Protein AF-A0A947FRT2-F1 (afdb_monomer_lite)

Secondary structure (DSSP, 8-state):
-HHHHHHHHTT---EEEEEPP---PPP--PPEEEEEEE---HHHHT-EEEEE-TTS-EEEEE-HHHHHHHHHHHHHHHEEEEEE-SSSS-TTSGGGT-SEEE---EEEEEEE-HHHHTSSS-EEEEEE-

Sequence (129 aa):
MTALLAAMAALAGCSKEVVVQTTFPDPLVEKIELDAGVYYSEELKNYDYTENLPGDVSWSFTLGEANVKMFNRALGALFQELVPVDQPGGTGSPFDRVDLVVAPKVEAFEFSLPRQSRSDQYAVWIKYT

Radius of gyration: 20.42 Å; chains: 1; bounding box: 39×45×61 Å

pLDDT: mean 85.05, std 13.63, range [44.62, 97.25]

Structure (mmCIF, N/CA/C/O backbone):
data_AF-A0A947FRT2-F1
#
_entry.id   AF-A0A947FRT2-F1
#
loop_
_atom_site.group_PDB
_atom_site.id
_atom_site.type_symbol
_atom_site.label_atom_id
_atom_site.label_alt_id
_atom_site.label_comp_id
_atom_site.label_asym_id
_atom_site.label_entity_id
_atom_site.label_seq_id
_atom_site.pdbx_PDB_ins_code
_atom_site.Cartn_x
_atom_site.Cartn_y
_atom_site.Cartn_z
_atom_site.occupancy
_atom_site.B_iso_or_equiv
_atom_site.auth_seq_id
_atom_site.auth_comp_id
_atom_site.auth_asym_id
_atom_site.auth_atom_id
_atom_site.pdbx_PDB_model_num
ATOM 1 N N . MET A 1 1 ? 9.521 25.506 -42.030 1.00 50.34 1 MET A N 1
ATOM 2 C CA . MET A 1 1 ? 8.558 24.866 -41.101 1.00 50.34 1 MET A CA 1
ATOM 3 C C . MET A 1 1 ? 8.749 23.349 -40.989 1.00 50.34 1 MET A C 1
ATOM 5 O O . MET A 1 1 ? 8.550 22.812 -39.914 1.00 50.34 1 MET A O 1
ATOM 9 N N . THR A 1 2 ? 9.203 22.659 -42.042 1.00 55.09 2 THR A N 1
ATOM 10 C CA . THR A 1 2 ? 9.467 21.203 -42.060 1.00 55.09 2 THR A CA 1
ATOM 11 C C . THR A 1 2 ? 10.694 20.754 -41.253 1.00 55.09 2 THR A C 1
ATOM 13 O O . THR A 1 2 ? 10.648 19.703 -40.626 1.00 55.09 2 THR A O 1
ATOM 16 N N . ALA A 1 3 ? 11.763 21.557 -41.189 1.00 55.53 3 ALA A N 1
ATOM 17 C CA . ALA A 1 3 ? 12.958 21.225 -40.398 1.00 55.53 3 ALA A CA 1
ATOM 18 C C . ALA A 1 3 ? 12.713 21.242 -38.873 1.00 55.53 3 ALA A C 1
ATOM 20 O O . ALA A 1 3 ? 13.359 20.508 -38.134 1.00 55.53 3 ALA A O 1
ATOM 21 N N . LEU A 1 4 ? 11.748 22.045 -38.408 1.00 55.50 4 LEU A N 1
ATOM 22 C CA . LEU A 1 4 ? 11.411 22.157 -36.986 1.00 55.50 4 LEU A CA 1
ATOM 23 C C . LEU A 1 4 ? 10.616 20.934 -36.491 1.00 55.50 4 LEU A C 1
ATOM 25 O O . LEU A 1 4 ? 10.834 20.477 -35.374 1.00 55.50 4 LEU A O 1
ATOM 29 N N . LEU A 1 5 ? 9.764 20.350 -37.347 1.00 58.06 5 LEU A N 1
ATOM 30 C CA . LEU A 1 5 ? 9.049 19.104 -37.037 1.00 58.06 5 LEU A CA 1
ATOM 31 C C . LEU A 1 5 ? 9.989 17.891 -36.961 1.00 58.06 5 LEU A C 1
ATOM 33 O O . LEU A 1 5 ? 9.806 17.035 -36.101 1.00 58.06 5 LEU A O 1
ATOM 37 N N . ALA A 1 6 ? 11.006 17.824 -37.827 1.00 57.72 6 ALA A N 1
ATOM 38 C CA . ALA A 1 6 ? 11.969 16.720 -37.825 1.00 57.72 6 ALA A CA 1
ATOM 39 C C . ALA A 1 6 ? 12.863 16.722 -36.570 1.00 57.72 6 ALA A C 1
ATOM 41 O O . ALA A 1 6 ? 13.203 15.659 -36.057 1.00 57.72 6 ALA A O 1
ATOM 42 N N . ALA A 1 7 ? 13.194 17.905 -36.037 1.00 58.72 7 ALA A N 1
ATOM 43 C CA . ALA A 1 7 ? 13.950 18.035 -34.793 1.00 58.72 7 ALA A CA 1
ATOM 44 C C . ALA A 1 7 ? 13.123 17.648 -33.550 1.00 58.72 7 ALA A C 1
ATOM 46 O O . ALA A 1 7 ? 13.667 17.048 -32.630 1.00 58.72 7 ALA A O 1
ATOM 47 N N . MET A 1 8 ? 11.810 17.920 -33.533 1.00 60.00 8 MET A N 1
ATOM 48 C CA . MET A 1 8 ? 10.920 17.529 -32.424 1.00 60.00 8 MET A CA 1
ATOM 49 C C . MET A 1 8 ? 10.698 16.014 -32.324 1.00 60.00 8 MET A C 1
ATOM 51 O O . MET A 1 8 ? 10.525 15.502 -31.222 1.00 60.00 8 MET A O 1
ATOM 55 N N . ALA A 1 9 ? 10.757 15.282 -33.440 1.00 61.03 9 ALA A N 1
ATOM 56 C CA . ALA A 1 9 ? 10.630 13.823 -33.428 1.00 61.03 9 ALA A CA 1
ATOM 57 C C . ALA A 1 9 ? 11.849 13.111 -32.801 1.00 61.03 9 ALA A C 1
ATOM 59 O O . ALA A 1 9 ? 11.720 11.992 -32.314 1.00 61.03 9 ALA A O 1
ATOM 60 N N . ALA A 1 10 ? 13.021 13.759 -32.771 1.00 59.78 10 ALA A N 1
ATOM 61 C CA . ALA A 1 10 ? 14.256 13.178 -32.240 1.00 59.78 10 ALA A CA 1
ATOM 62 C C . ALA A 1 10 ? 14.355 13.202 -30.699 1.00 59.78 10 ALA A C 1
ATOM 64 O O . ALA A 1 10 ? 15.277 12.608 -30.145 1.00 59.78 10 ALA A O 1
ATOM 65 N N . LEU A 1 11 ? 13.421 13.865 -30.005 1.00 61.31 11 LEU A N 1
ATOM 66 C CA . LEU A 1 11 ? 13.362 13.922 -28.535 1.00 61.31 11 LEU A CA 1
ATOM 67 C C . LEU A 1 11 ? 12.355 12.936 -27.919 1.00 61.31 11 LEU A C 1
ATOM 69 O O . LEU A 1 11 ? 12.134 12.969 -26.710 1.00 61.31 11 LEU A O 1
ATOM 73 N N . ALA A 1 12 ? 11.744 12.055 -28.715 1.00 63.41 12 ALA A N 1
ATOM 74 C CA . ALA A 1 12 ? 10.896 10.992 -28.187 1.00 63.41 12 ALA A CA 1
ATOM 75 C C . ALA A 1 12 ? 11.769 9.917 -27.510 1.00 63.41 12 ALA A C 1
ATOM 77 O O . ALA A 1 12 ? 12.246 8.984 -28.154 1.00 63.41 12 ALA A O 1
ATOM 78 N N . GLY A 1 13 ? 12.022 10.070 -26.208 1.00 64.75 13 GLY A N 1
ATOM 79 C CA . GLY A 1 13 ? 12.632 9.021 -25.393 1.00 64.75 13 GLY A CA 1
ATOM 80 C C . GLY A 1 13 ? 11.686 7.825 -25.272 1.00 64.75 13 GLY A C 1
ATOM 81 O O . GLY A 1 13 ? 10.509 7.998 -24.965 1.00 64.75 13 GLY A O 1
ATOM 82 N N . CYS A 1 14 ? 12.182 6.613 -25.520 1.00 76.81 14 CYS A N 1
ATOM 83 C CA . CYS A 1 14 ? 11.410 5.393 -25.283 1.00 76.81 14 CYS A CA 1
ATOM 84 C C . CYS A 1 14 ? 11.291 5.122 -23.777 1.00 76.81 14 CYS A C 1
ATOM 86 O O . CYS A 1 14 ? 12.307 4.962 -23.095 1.00 76.81 14 CYS A O 1
ATOM 88 N N . SER A 1 15 ? 10.059 4.998 -23.283 1.00 79.62 15 SER A N 1
ATOM 89 C CA . SER A 1 15 ? 9.746 4.446 -21.964 1.00 79.62 15 SER A CA 1
ATOM 90 C C . SER A 1 15 ? 9.034 3.098 -22.097 1.00 79.62 15 SER A C 1
ATOM 92 O O . SER A 1 15 ? 8.431 2.788 -23.130 1.00 79.62 15 SER A O 1
ATOM 94 N N . LYS A 1 16 ? 9.127 2.277 -21.052 1.00 81.75 16 LYS A N 1
ATOM 95 C CA . LYS A 1 16 ? 8.323 1.068 -20.872 1.00 81.75 16 LYS A CA 1
ATOM 96 C C . LYS A 1 16 ? 7.452 1.228 -19.642 1.00 81.75 16 LYS A C 1
ATOM 98 O O . LYS A 1 16 ? 7.936 1.599 -18.577 1.00 81.75 16 LYS A O 1
ATOM 103 N N . GLU A 1 17 ? 6.182 0.902 -19.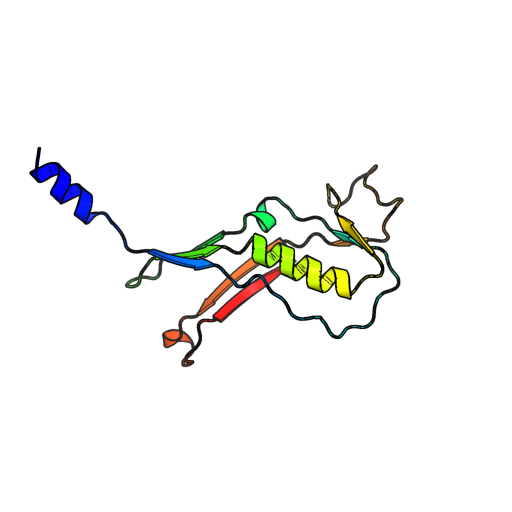806 1.00 84.19 17 GLU A N 1
ATOM 104 C CA . GLU A 1 17 ? 5.187 0.933 -18.746 1.00 84.19 17 GLU A CA 1
ATOM 105 C C . GLU A 1 17 ? 4.794 -0.494 -18.367 1.00 84.19 17 GLU A C 1
ATOM 107 O O . GLU A 1 17 ? 4.573 -1.345 -19.235 1.00 84.19 17 GLU A O 1
ATOM 112 N N . VAL A 1 18 ? 4.731 -0.754 -17.065 1.00 81.56 18 VAL A N 1
ATOM 113 C CA . VAL A 1 18 ? 4.314 -2.030 -16.494 1.00 81.56 18 VAL A CA 1
ATOM 114 C C . VAL A 1 18 ? 3.139 -1.778 -15.560 1.00 81.56 18 VAL A C 1
ATOM 116 O O . VAL A 1 18 ? 3.287 -1.200 -14.484 1.00 8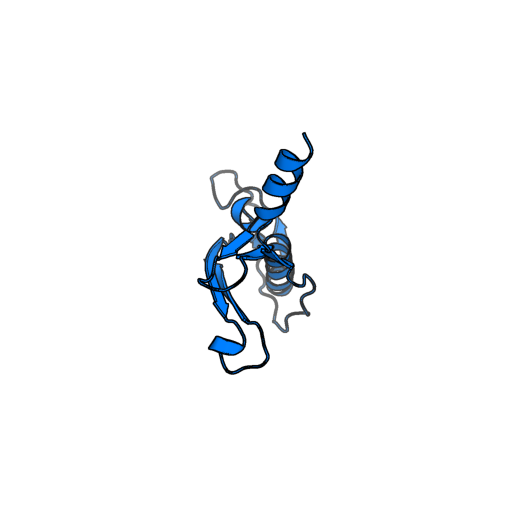1.56 18 VAL A O 1
ATOM 119 N N . VAL A 1 19 ? 1.968 -2.265 -15.962 1.00 81.31 19 VAL A N 1
ATOM 120 C CA . VAL A 1 19 ? 0.780 -2.310 -15.107 1.00 81.31 19 VAL A CA 1
ATOM 121 C C . VAL A 1 19 ? 0.724 -3.685 -14.450 1.00 81.31 19 VAL A C 1
ATOM 123 O O . VAL A 1 19 ? 0.721 -4.712 -15.135 1.00 81.31 19 VAL A O 1
ATOM 126 N N . VAL A 1 20 ? 0.721 -3.720 -13.118 1.00 80.81 20 VAL A N 1
ATOM 127 C CA . VAL A 1 20 ? 0.754 -4.978 -12.359 1.00 80.81 20 VAL A CA 1
ATOM 128 C C . VAL A 1 20 ? -0.629 -5.625 -12.306 1.00 80.81 20 VAL A C 1
ATOM 130 O O . VAL A 1 20 ? -1.658 -4.953 -12.274 1.00 80.81 20 VAL A O 1
ATOM 133 N N . GLN A 1 21 ? -0.655 -6.962 -12.307 1.00 76.94 21 GLN A N 1
ATOM 134 C CA . GLN A 1 21 ? -1.891 -7.730 -12.193 1.00 76.94 21 GLN A CA 1
ATOM 135 C C . GLN A 1 21 ? -2.638 -7.384 -10.905 1.00 76.94 21 GLN A C 1
ATOM 137 O O . GLN A 1 21 ? -2.058 -7.267 -9.830 1.00 76.94 21 GLN A O 1
ATOM 142 N N . THR A 1 22 ? -3.955 -7.279 -11.023 1.00 81.31 22 THR A N 1
ATOM 143 C CA . THR A 1 22 ? -4.835 -6.859 -9.931 1.00 81.31 22 THR A CA 1
ATOM 144 C C . THR A 1 22 ? -5.718 -7.988 -9.399 1.00 81.31 22 THR A C 1
ATOM 146 O O . THR A 1 22 ? -6.624 -7.747 -8.603 1.00 81.31 22 THR A O 1
ATOM 149 N N . THR A 1 23 ? -5.478 -9.226 -9.840 1.00 86.88 23 THR A N 1
ATOM 150 C CA . THR A 1 23 ? -6.190 -10.415 -9.355 1.00 86.88 23 THR A CA 1
ATOM 151 C C . THR A 1 23 ? -5.295 -11.169 -8.385 1.00 86.88 23 THR A C 1
ATOM 153 O O . THR A 1 23 ? -4.231 -11.648 -8.768 1.00 86.88 23 THR A O 1
ATOM 156 N N . PHE A 1 24 ? -5.740 -11.280 -7.136 1.00 88.31 24 PHE A N 1
ATOM 157 C CA . PHE A 1 24 ? -5.030 -11.989 -6.077 1.00 88.31 24 PHE A CA 1
ATOM 158 C C . PHE A 1 24 ? -5.814 -13.243 -5.683 1.00 88.31 24 PHE A C 1
ATOM 160 O O . PHE A 1 24 ? -7.041 -13.166 -5.572 1.00 88.31 24 PHE A O 1
ATOM 167 N N . PRO A 1 25 ? -5.135 -14.387 -5.489 1.00 90.12 25 PRO A N 1
ATOM 168 C CA . PRO A 1 25 ? -5.794 -15.614 -5.074 1.00 90.12 25 PRO A CA 1
ATOM 169 C C . PRO A 1 25 ? -6.328 -15.490 -3.649 1.00 90.12 25 PRO A C 1
ATOM 171 O O . PRO A 1 25 ? -5.957 -14.595 -2.886 1.00 90.12 25 PRO A O 1
ATOM 174 N N . ASP A 1 26 ? -7.180 -16.438 -3.287 1.00 87.94 26 ASP A N 1
ATOM 175 C CA . ASP A 1 26 ? -7.739 -16.512 -1.951 1.00 87.94 26 ASP A CA 1
ATOM 176 C C . ASP A 1 26 ? -6.659 -16.912 -0.933 1.00 87.94 26 ASP A C 1
ATOM 178 O O . ASP A 1 26 ? -6.049 -17.974 -1.085 1.00 87.94 26 ASP A O 1
ATOM 182 N N . PRO A 1 27 ? -6.390 -16.087 0.099 1.00 90.00 27 PRO A N 1
ATOM 183 C CA . PRO A 1 27 ? -5.435 -16.443 1.136 1.00 90.00 27 PRO A CA 1
ATOM 184 C C . PRO A 1 27 ? -5.943 -17.635 1.945 1.00 90.00 27 PRO A C 1
ATOM 186 O O . PRO A 1 27 ? -7.098 -17.660 2.370 1.00 90.00 27 PRO A O 1
ATOM 189 N N . LEU A 1 28 ? -5.063 -18.601 2.202 1.00 93.00 28 LEU A N 1
ATOM 190 C CA . LEU A 1 28 ? -5.337 -19.707 3.113 1.00 93.00 28 LEU A CA 1
ATOM 191 C C . LEU A 1 28 ? -4.966 -19.283 4.539 1.00 93.00 28 LEU A C 1
ATOM 193 O O . LEU A 1 28 ? -3.830 -19.477 4.970 1.00 93.00 28 LEU A O 1
ATOM 197 N N . VAL A 1 29 ? -5.910 -18.656 5.238 1.00 92.69 29 VAL A N 1
ATOM 198 C CA . VAL A 1 29 ? -5.735 -18.148 6.607 1.00 92.69 29 VAL A CA 1
ATOM 199 C C . VAL A 1 29 ? -6.973 -18.437 7.451 1.00 92.69 29 VAL A C 1
ATOM 201 O O . VAL A 1 29 ? -8.088 -18.484 6.933 1.00 92.69 29 VAL A O 1
ATOM 204 N N . GLU A 1 30 ? -6.776 -18.622 8.754 1.00 93.56 30 GLU A N 1
ATOM 205 C CA . GLU A 1 30 ? -7.873 -18.593 9.720 1.00 93.56 30 GLU A CA 1
ATOM 206 C C . GLU A 1 30 ? -8.230 -17.141 10.041 1.00 93.56 30 GLU A C 1
ATOM 208 O O . GLU A 1 30 ? -7.353 -16.277 10.121 1.00 93.56 30 GLU A O 1
ATOM 213 N N . LYS A 1 31 ? -9.527 -16.874 10.205 1.00 93.94 31 LYS A N 1
ATOM 214 C CA . LYS A 1 31 ? -10.006 -15.536 10.543 1.00 93.94 31 LYS A CA 1
ATOM 215 C C . LYS A 1 31 ? -9.671 -15.178 11.986 1.00 93.94 31 LYS A C 1
ATOM 217 O O . LYS A 1 31 ? -9.808 -15.996 12.890 1.00 93.94 31 LYS A O 1
ATOM 222 N N . ILE A 1 32 ? -9.314 -13.919 12.182 1.00 94.50 32 ILE A N 1
ATOM 223 C CA . ILE A 1 32 ? -9.188 -13.268 13.479 1.00 94.50 32 ILE A CA 1
ATOM 224 C C . ILE A 1 32 ? -10.549 -12.650 13.824 1.00 94.50 32 ILE A C 1
ATOM 226 O O . ILE A 1 32 ? -11.124 -11.932 13.005 1.00 94.50 32 ILE A O 1
ATOM 230 N N . GLU A 1 33 ? -11.050 -12.914 15.033 1.00 95.19 33 GLU A N 1
ATOM 231 C CA . GLU A 1 33 ? -12.311 -12.369 15.573 1.00 95.19 33 GLU A CA 1
ATOM 232 C C . GLU A 1 33 ? -1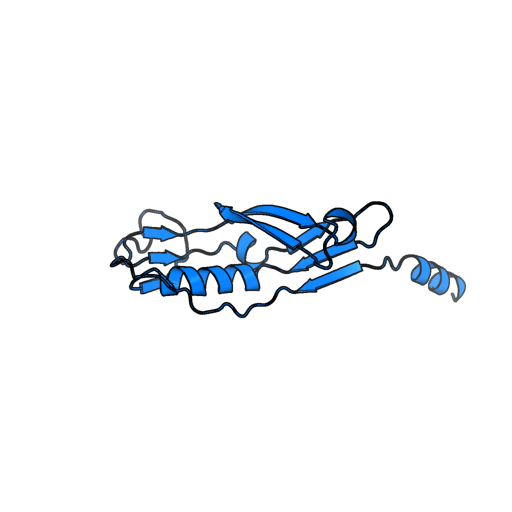2.151 -10.903 16.014 1.00 95.19 33 GLU A C 1
ATOM 234 O O . GLU A 1 33 ? -12.357 -10.558 17.174 1.00 95.19 33 GLU A O 1
ATOM 239 N N . LEU A 1 34 ? -11.701 -10.053 15.091 1.00 93.94 34 LEU A N 1
ATOM 240 C CA . LEU A 1 34 ? -11.602 -8.605 15.255 1.00 93.94 34 LEU A CA 1
ATOM 241 C C . LEU A 1 34 ? -12.147 -7.929 13.998 1.00 93.94 34 LEU A C 1
ATOM 243 O O . LEU A 1 34 ? -11.910 -8.409 12.879 1.00 93.94 34 LEU A O 1
ATOM 247 N N . ASP A 1 35 ? -12.805 -6.794 14.190 1.00 93.19 35 ASP A N 1
ATOM 248 C CA . ASP A 1 35 ? -13.244 -5.922 13.110 1.00 93.19 35 ASP A CA 1
ATOM 249 C C . ASP A 1 35 ? -12.150 -4.883 12.847 1.00 93.19 35 ASP A C 1
ATOM 251 O O . ASP A 1 35 ? -11.761 -4.108 13.726 1.00 93.19 35 ASP A O 1
ATOM 255 N N . ALA A 1 36 ? -11.612 -4.873 11.629 1.00 93.44 36 ALA A N 1
ATOM 256 C CA . ALA A 1 36 ? -10.505 -4.003 11.259 1.00 93.44 36 ALA A CA 1
ATOM 257 C C . ALA A 1 36 ? -10.978 -2.842 10.385 1.00 93.44 36 ALA A C 1
ATOM 259 O O . ALA A 1 36 ? -11.607 -3.028 9.346 1.00 93.44 36 ALA A O 1
ATOM 260 N N . GLY A 1 37 ? -10.593 -1.627 10.755 1.00 93.62 37 GLY A N 1
ATOM 261 C CA . GLY A 1 37 ? -10.606 -0.482 9.861 1.00 93.62 37 GLY A CA 1
ATOM 262 C C . GLY A 1 37 ? -9.445 -0.550 8.867 1.00 93.62 37 GLY A C 1
ATOM 263 O O . GLY A 1 37 ? -8.342 -0.966 9.227 1.00 93.62 37 GLY A O 1
ATOM 264 N N . VAL A 1 38 ? -9.647 -0.088 7.634 1.00 95.00 38 VAL A N 1
ATOM 265 C CA . VAL A 1 38 ? -8.563 0.089 6.659 1.00 95.00 38 VAL A CA 1
ATOM 266 C C . VAL A 1 38 ? -8.552 1.493 6.075 1.00 95.00 38 VAL A C 1
ATOM 268 O O . VAL A 1 38 ? -9.569 1.994 5.597 1.00 95.00 38 VAL A O 1
ATOM 271 N N . TYR A 1 39 ? -7.382 2.126 6.115 1.00 95.31 39 TYR A N 1
ATOM 272 C CA . TYR A 1 39 ? -7.141 3.435 5.521 1.00 95.31 39 TYR A CA 1
ATOM 273 C C . TYR A 1 39 ? -6.099 3.327 4.409 1.00 95.31 39 TYR A C 1
ATOM 275 O O . TYR A 1 39 ? -4.966 2.909 4.649 1.00 95.31 39 TYR A O 1
ATOM 2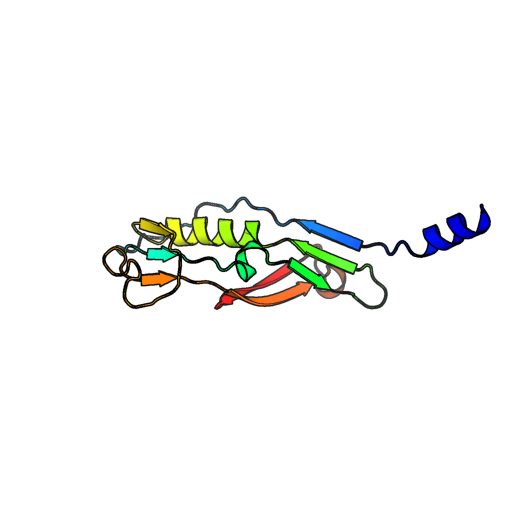83 N N . TYR A 1 40 ? -6.455 3.774 3.207 1.00 96.75 40 TYR A N 1
ATOM 284 C CA . TYR A 1 40 ? -5.522 3.905 2.091 1.00 96.75 40 TYR A CA 1
ATOM 285 C C . TYR A 1 40 ? -5.299 5.383 1.778 1.00 96.75 40 TYR A C 1
ATOM 287 O O . TYR A 1 40 ? -6.210 6.068 1.307 1.00 96.75 40 TYR A O 1
ATOM 295 N N . SER A 1 41 ? -4.082 5.874 2.022 1.00 96.62 41 SER A N 1
ATOM 296 C CA . SER A 1 41 ? -3.705 7.245 1.671 1.00 96.62 41 SER A CA 1
ATOM 297 C C . SER A 1 41 ? -3.760 7.467 0.157 1.00 96.62 41 SER A C 1
ATOM 299 O O . SER A 1 41 ? -3.619 6.527 -0.627 1.00 96.62 41 SER A O 1
ATOM 301 N N . GLU A 1 42 ? -3.908 8.722 -0.276 1.00 97.00 42 GLU A N 1
ATOM 302 C CA . GLU A 1 42 ? -3.774 9.070 -1.701 1.00 97.00 42 GLU A CA 1
ATOM 303 C C . GLU A 1 42 ? -2.416 8.652 -2.274 1.00 97.00 42 GLU A C 1
ATOM 305 O O . GLU A 1 42 ? -2.338 8.235 -3.423 1.00 97.00 42 GLU A O 1
ATOM 310 N N . GLU A 1 43 ? -1.361 8.705 -1.462 1.00 96.75 43 GLU A N 1
ATOM 311 C CA . GLU A 1 43 ? -0.026 8.242 -1.841 1.00 96.75 43 GLU A CA 1
ATOM 312 C C . GLU A 1 43 ? -0.011 6.744 -2.171 1.00 96.75 43 GLU A C 1
ATOM 314 O O . GLU A 1 43 ? 0.552 6.355 -3.187 1.00 96.75 43 GLU A O 1
ATOM 319 N N . LEU A 1 44 ? -0.671 5.900 -1.368 1.00 97.25 44 LEU A N 1
ATOM 320 C CA . LEU A 1 44 ? -0.759 4.467 -1.654 1.00 97.25 44 LEU A CA 1
ATOM 321 C C . LEU A 1 44 ? -1.653 4.194 -2.870 1.00 97.25 44 LEU A C 1
ATOM 323 O O . LEU A 1 44 ? -1.297 3.376 -3.717 1.00 97.25 44 LEU A O 1
ATOM 327 N N . LYS A 1 45 ? -2.811 4.864 -2.950 1.00 97.00 45 LYS A N 1
ATOM 328 C CA . LYS A 1 45 ? -3.810 4.665 -4.017 1.00 97.00 45 LYS A CA 1
ATOM 329 C C . LYS A 1 45 ? -3.307 5.079 -5.395 1.00 97.00 45 LYS A C 1
ATOM 331 O O . LYS A 1 45 ? -3.751 4.504 -6.382 1.00 97.00 45 LYS A O 1
ATOM 336 N N . ASN A 1 46 ? -2.394 6.045 -5.444 1.00 96.75 46 ASN A N 1
ATOM 337 C CA . ASN A 1 46 ? -1.800 6.571 -6.670 1.00 96.75 46 ASN A CA 1
ATOM 338 C C . ASN A 1 46 ? -0.289 6.284 -6.729 1.00 96.75 46 ASN A C 1
ATOM 340 O O . ASN A 1 46 ? 0.459 7.058 -7.320 1.00 96.75 46 ASN A O 1
ATOM 344 N N . TYR A 1 47 ? 0.178 5.218 -6.063 1.00 96.38 47 TYR A N 1
ATOM 345 C CA . TYR A 1 47 ? 1.602 4.896 -6.036 1.00 96.38 47 TYR A CA 1
ATOM 346 C C . TYR A 1 47 ? 2.083 4.464 -7.425 1.00 96.38 47 TYR A C 1
ATOM 348 O O . TYR A 1 47 ? 1.685 3.406 -7.927 1.00 96.38 47 TYR A O 1
ATOM 356 N N . ASP A 1 48 ? 2.986 5.267 -7.979 1.00 94.50 48 ASP A N 1
ATOM 357 C CA . ASP A 1 48 ? 3.720 5.009 -9.209 1.00 94.50 48 ASP A CA 1
ATOM 358 C C . ASP A 1 48 ? 5.224 5.075 -8.920 1.00 94.50 48 ASP A C 1
ATOM 360 O O . ASP A 1 48 ? 5.688 5.909 -8.137 1.00 94.50 48 ASP A O 1
ATOM 364 N N . TYR A 1 49 ? 5.998 4.208 -9.569 1.00 93.06 49 TYR A N 1
ATOM 365 C CA . TYR A 1 49 ? 7.454 4.192 -9.457 1.00 93.06 49 TYR A CA 1
ATOM 366 C C . TYR A 1 49 ? 8.098 4.331 -10.831 1.00 93.06 49 TYR A C 1
ATOM 368 O O . TYR A 1 49 ? 7.705 3.653 -11.777 1.00 93.06 49 TYR A O 1
ATOM 376 N N . THR A 1 50 ? 9.113 5.186 -10.950 1.00 91.75 50 THR A N 1
ATOM 377 C CA . THR A 1 50 ? 9.878 5.354 -12.190 1.00 91.75 50 THR A CA 1
ATOM 378 C C . THR A 1 50 ? 11.370 5.286 -11.913 1.00 91.75 50 THR A C 1
ATOM 380 O O . THR A 1 50 ? 11.874 5.997 -11.045 1.00 91.75 50 THR A O 1
ATOM 383 N N . GLU A 1 51 ? 12.091 4.497 -12.707 1.00 88.94 51 GLU A N 1
ATOM 384 C CA . GLU A 1 51 ? 13.551 4.424 -12.659 1.00 88.94 51 GLU A CA 1
ATOM 385 C C . GLU A 1 51 ? 14.157 4.539 -14.055 1.00 88.94 51 GLU A C 1
ATOM 387 O O . GLU A 1 51 ? 13.693 3.941 -15.030 1.00 88.94 51 GLU A O 1
ATOM 392 N N . ASN A 1 52 ? 15.243 5.303 -14.134 1.00 87.88 52 ASN A N 1
ATOM 393 C CA . ASN A 1 52 ? 16.045 5.442 -15.338 1.00 87.88 52 ASN A CA 1
ATOM 394 C C . ASN A 1 52 ? 17.350 4.676 -15.151 1.00 87.88 52 ASN A C 1
ATOM 396 O O . ASN A 1 52 ? 18.222 5.100 -14.392 1.00 87.88 52 ASN A O 1
ATOM 400 N N . LEU A 1 53 ? 17.497 3.570 -15.875 1.00 81.69 53 LEU A N 1
ATOM 401 C CA . LEU A 1 53 ? 18.714 2.773 -15.845 1.00 81.69 53 LEU A CA 1
ATOM 402 C C . LEU A 1 53 ? 19.708 3.288 -16.900 1.00 81.69 53 LEU A C 1
ATOM 404 O O . LEU A 1 53 ? 19.346 3.416 -18.073 1.00 81.69 53 LEU A O 1
ATOM 408 N N . PRO A 1 54 ? 20.972 3.575 -16.535 1.00 80.62 54 PRO A N 1
ATOM 409 C CA . PRO A 1 54 ? 21.979 4.000 -17.499 1.00 80.62 54 PRO A CA 1
ATOM 410 C C . PRO A 1 54 ? 22.162 2.977 -18.628 1.00 80.62 54 PRO A C 1
ATOM 412 O O . PRO A 1 54 ? 22.529 1.827 -18.389 1.00 80.62 54 PRO A O 1
ATOM 415 N N . GLY A 1 55 ? 21.938 3.411 -19.869 1.00 80.50 55 GLY A N 1
ATOM 416 C CA . GLY A 1 55 ? 22.046 2.549 -21.049 1.00 80.50 55 GLY A CA 1
ATOM 417 C C . GLY A 1 55 ? 20.834 1.644 -21.303 1.00 80.50 55 GLY A C 1
ATOM 418 O O . GLY A 1 55 ? 20.937 0.748 -22.139 1.00 80.50 55 GLY A O 1
ATOM 419 N N . ASP A 1 56 ? 19.711 1.876 -20.620 1.00 81.00 56 ASP A N 1
ATOM 420 C CA . ASP A 1 56 ? 18.428 1.210 -20.863 1.00 81.00 56 ASP A CA 1
ATOM 421 C C . ASP A 1 56 ? 17.298 2.244 -21.050 1.00 81.00 56 ASP A C 1
ATOM 423 O O . ASP A 1 56 ? 17.513 3.458 -20.986 1.00 81.00 56 ASP A O 1
ATOM 427 N N . VAL A 1 57 ? 16.088 1.761 -21.321 1.00 82.94 57 VAL A N 1
ATOM 428 C CA . VAL A 1 57 ? 14.869 2.578 -21.354 1.00 82.94 57 VAL A CA 1
ATOM 429 C C . VAL A 1 57 ? 14.443 3.008 -19.949 1.00 82.94 57 VAL A C 1
ATOM 431 O O . VAL A 1 57 ? 14.783 2.369 -18.953 1.00 82.94 57 VAL A O 1
ATOM 434 N N . SER A 1 58 ? 13.656 4.081 -19.878 1.00 87.25 58 SER A N 1
ATOM 435 C CA . SER A 1 58 ? 12.958 4.457 -18.647 1.00 87.25 58 SER A CA 1
ATOM 436 C C . SER A 1 58 ? 11.888 3.414 -18.319 1.00 87.25 58 SER A C 1
ATOM 438 O O . SER A 1 58 ? 11.130 3.021 -19.213 1.00 87.25 58 SER A O 1
ATOM 440 N N . TRP A 1 59 ? 11.822 2.973 -17.066 1.00 89.75 59 TRP A N 1
ATOM 441 C CA . TRP A 1 59 ? 10.826 2.018 -16.582 1.00 89.75 59 TRP A CA 1
ATOM 442 C C . TRP A 1 59 ? 9.840 2.719 -15.659 1.00 89.75 59 TRP A C 1
ATOM 444 O O . TRP A 1 59 ? 10.263 3.386 -14.720 1.00 89.75 59 TRP A O 1
ATOM 454 N N . SER A 1 60 ? 8.545 2.536 -15.910 1.00 91.94 60 SER A N 1
ATOM 455 C CA . SER A 1 60 ? 7.460 3.036 -15.066 1.00 91.94 60 SER A CA 1
ATOM 456 C C . SER A 1 60 ? 6.560 1.890 -14.609 1.00 91.94 60 SER A C 1
ATOM 458 O O . SER A 1 60 ? 6.206 1.024 -15.413 1.00 91.94 60 SER A O 1
ATOM 460 N N . PHE A 1 61 ? 6.186 1.894 -13.333 1.00 92.19 61 PHE A N 1
ATOM 461 C CA . PHE A 1 61 ? 5.333 0.896 -12.698 1.00 92.19 61 PHE A CA 1
ATOM 462 C C . PHE A 1 61 ? 4.139 1.579 -12.041 1.00 92.19 61 PHE A C 1
ATOM 464 O O . PHE A 1 61 ? 4.325 2.363 -11.111 1.00 92.19 61 PHE A O 1
ATOM 471 N N . THR A 1 62 ? 2.932 1.224 -12.478 1.00 93.25 62 THR A N 1
ATOM 472 C CA . THR A 1 62 ? 1.685 1.702 -11.867 1.00 93.25 62 THR A CA 1
ATOM 473 C C . THR A 1 62 ? 1.131 0.648 -10.927 1.00 93.25 62 THR A C 1
ATOM 475 O O . THR A 1 62 ? 0.793 -0.467 -11.342 1.00 93.25 62 THR A O 1
ATOM 478 N N . LEU A 1 63 ? 1.084 0.986 -9.637 1.00 94.38 63 LEU A N 1
ATOM 479 C CA . LEU A 1 63 ? 0.918 0.007 -8.557 1.00 94.38 63 LEU A CA 1
ATOM 480 C C . LEU A 1 63 ? -0.213 0.351 -7.594 1.00 94.38 63 LEU A C 1
ATOM 482 O O . LEU A 1 63 ? -0.631 -0.518 -6.834 1.00 94.38 63 LEU A O 1
ATOM 486 N N . GLY A 1 64 ? -0.736 1.576 -7.622 1.00 95.38 64 GLY A N 1
ATOM 487 C CA . GLY A 1 64 ? -1.732 2.021 -6.651 1.00 95.38 64 GLY A CA 1
ATOM 488 C C . GLY A 1 64 ? -2.974 1.126 -6.562 1.00 95.38 64 GLY A C 1
ATOM 489 O O . GLY A 1 64 ? -3.336 0.656 -5.480 1.00 95.38 64 GLY A O 1
ATOM 490 N N . GLU A 1 65 ? -3.576 0.783 -7.704 1.00 95.19 65 GLU A N 1
ATOM 491 C CA . GLU A 1 65 ? -4.723 -0.135 -7.746 1.00 95.19 65 GLU A CA 1
ATOM 492 C C . GLU A 1 65 ? -4.353 -1.552 -7.272 1.00 95.19 65 GLU A C 1
ATOM 494 O O . GLU A 1 65 ? -5.121 -2.190 -6.543 1.00 95.19 65 GLU A O 1
ATOM 499 N N . ALA A 1 66 ? -3.170 -2.042 -7.656 1.00 94.31 66 ALA A N 1
ATOM 500 C CA . ALA A 1 66 ? -2.683 -3.358 -7.255 1.00 94.31 66 ALA A CA 1
ATOM 501 C C . ALA A 1 66 ? -2.473 -3.434 -5.735 1.00 94.31 66 ALA A C 1
ATOM 503 O O . ALA A 1 66 ? -2.926 -4.395 -5.112 1.00 94.31 66 ALA A O 1
ATOM 504 N N . ASN A 1 67 ? -1.889 -2.398 -5.127 1.00 96.00 67 ASN A N 1
ATOM 505 C CA . ASN A 1 67 ? -1.687 -2.294 -3.682 1.00 96.00 67 ASN A CA 1
ATOM 506 C C . ASN A 1 67 ? -3.025 -2.345 -2.933 1.00 96.00 67 ASN A C 1
ATOM 508 O O . ASN A 1 67 ? -3.202 -3.163 -2.028 1.00 96.00 67 ASN A O 1
ATOM 512 N N . VAL A 1 68 ? -3.998 -1.522 -3.342 1.00 96.69 68 VAL A N 1
ATOM 513 C CA . VAL A 1 68 ? -5.331 -1.477 -2.714 1.00 96.69 68 VAL A CA 1
ATOM 514 C C . VAL A 1 68 ? -6.028 -2.832 -2.808 1.00 96.69 68 VAL A C 1
ATOM 516 O O . VAL A 1 68 ? -6.547 -3.339 -1.813 1.00 96.69 68 VAL A O 1
ATOM 519 N N . LYS A 1 69 ? -6.023 -3.460 -3.987 1.00 96.25 69 LYS A N 1
ATOM 520 C CA . LYS A 1 69 ? -6.666 -4.766 -4.184 1.00 96.25 69 LYS A CA 1
ATOM 521 C C . LYS A 1 69 ? -5.971 -5.885 -3.415 1.00 96.25 69 LYS A C 1
ATOM 523 O O . LYS A 1 69 ? -6.663 -6.733 -2.850 1.00 96.25 69 LYS A O 1
ATOM 528 N N . MET A 1 70 ? -4.640 -5.869 -3.346 1.00 95.62 70 MET A N 1
ATOM 529 C CA . MET A 1 70 ? -3.864 -6.825 -2.557 1.00 95.62 70 MET A CA 1
ATOM 530 C C . MET A 1 70 ? -4.247 -6.741 -1.079 1.00 95.62 70 MET A C 1
ATOM 532 O O . MET A 1 70 ? -4.605 -7.756 -0.480 1.00 95.62 70 MET A O 1
ATOM 536 N N . PHE A 1 71 ? -4.221 -5.539 -0.494 1.00 96.88 71 PHE A N 1
ATOM 537 C CA . PHE A 1 71 ? -4.561 -5.362 0.916 1.00 96.88 71 PHE A CA 1
ATOM 538 C C . PHE A 1 71 ? -6.034 -5.660 1.198 1.00 96.88 71 PHE A C 1
ATOM 540 O O . PHE A 1 71 ? -6.313 -6.333 2.184 1.00 96.88 71 PHE A O 1
ATOM 547 N N . ASN A 1 72 ? -6.965 -5.261 0.327 1.00 96.38 72 ASN A N 1
ATOM 548 C CA . ASN A 1 72 ? -8.377 -5.625 0.477 1.00 96.38 72 ASN A CA 1
ATOM 549 C C . ASN A 1 72 ? -8.559 -7.147 0.494 1.00 96.38 72 ASN A C 1
ATOM 551 O O . ASN A 1 72 ? -9.282 -7.677 1.338 1.00 96.38 72 ASN A O 1
ATOM 555 N N . ARG A 1 73 ? -7.878 -7.870 -0.407 1.00 96.12 73 ARG A N 1
ATOM 556 C CA . ARG A 1 73 ? -7.956 -9.335 -0.455 1.00 96.12 73 ARG A CA 1
ATOM 557 C C . ARG A 1 73 ? -7.356 -9.970 0.795 1.00 96.12 73 ARG A C 1
ATOM 559 O O . ARG A 1 73 ? -7.978 -10.878 1.345 1.00 96.12 73 ARG A O 1
ATOM 566 N N . ALA A 1 74 ? -6.169 -9.527 1.206 1.00 95.25 74 ALA A N 1
ATOM 567 C CA . ALA A 1 74 ? -5.433 -10.099 2.329 1.00 95.25 74 ALA A CA 1
ATOM 568 C C . ALA A 1 74 ? -6.116 -9.803 3.670 1.00 95.25 74 ALA A C 1
ATOM 570 O O . ALA A 1 74 ? -6.443 -10.725 4.412 1.00 95.25 74 ALA A O 1
ATOM 571 N N . LEU A 1 75 ? -6.394 -8.529 3.954 1.00 96.00 75 LEU A N 1
ATOM 572 C CA . LEU A 1 75 ? -7.018 -8.105 5.207 1.00 96.00 75 LEU A CA 1
ATOM 573 C C . LEU A 1 75 ? -8.476 -8.578 5.288 1.00 96.00 75 LEU A C 1
ATOM 575 O O . LEU A 1 75 ? -8.908 -9.023 6.345 1.00 96.00 75 LEU A O 1
ATOM 579 N N . GLY A 1 76 ? -9.212 -8.578 4.171 1.00 95.62 76 GLY A N 1
ATOM 580 C CA . GLY A 1 76 ? -10.591 -9.077 4.129 1.00 95.62 76 GLY A CA 1
ATOM 581 C C . GLY A 1 76 ? -10.706 -10.596 4.305 1.00 95.62 76 GLY A C 1
ATOM 582 O O . GLY A 1 76 ? -11.755 -11.091 4.713 1.00 95.62 76 GLY A O 1
ATOM 583 N N . ALA A 1 77 ? -9.638 -11.350 4.017 1.00 95.94 77 ALA A N 1
ATOM 584 C CA . ALA A 1 77 ? -9.555 -12.764 4.386 1.00 95.94 77 ALA A CA 1
ATOM 585 C C . ALA A 1 77 ? -9.200 -12.959 5.864 1.00 95.94 77 ALA A C 1
ATOM 587 O O . ALA A 1 77 ? -9.658 -13.923 6.469 1.00 95.94 77 ALA A O 1
ATOM 588 N N . LEU A 1 78 ? -8.369 -12.069 6.411 1.00 96.00 78 LEU A N 1
ATOM 589 C CA . LEU A 1 78 ? -7.782 -12.205 7.738 1.00 96.00 78 LEU A CA 1
ATOM 590 C C . LEU A 1 78 ? -8.736 -11.791 8.865 1.00 96.00 78 LEU A C 1
ATOM 592 O O . LEU A 1 78 ? -8.722 -12.426 9.911 1.00 96.00 78 LEU A O 1
ATOM 596 N N . PHE A 1 79 ? -9.553 -10.755 8.671 1.00 96.12 79 PHE A N 1
ATOM 597 C CA . PHE A 1 79 ? -10.436 -10.214 9.711 1.00 96.12 79 PHE A CA 1
ATOM 598 C C . PHE A 1 79 ? -11.893 -10.673 9.565 1.00 96.12 79 PHE A C 1
ATOM 600 O O . PHE A 1 79 ? -12.328 -11.168 8.512 1.00 96.12 79 PHE A O 1
ATOM 607 N N . GLN A 1 80 ? -12.660 -10.529 10.646 1.00 95.00 80 GLN A N 1
ATOM 608 C CA . GLN A 1 80 ? -14.094 -10.799 10.635 1.00 95.00 80 GLN A CA 1
ATOM 609 C C . GLN A 1 80 ? -14.800 -9.825 9.688 1.00 95.00 80 GLN A C 1
ATOM 611 O O . GLN A 1 80 ? -15.428 -10.276 8.721 1.00 95.00 80 GLN A O 1
ATOM 616 N N . GLU A 1 81 ? -14.595 -8.527 9.913 1.00 93.69 81 GLU A N 1
ATOM 617 C CA . GLU A 1 81 ? -15.025 -7.429 9.051 1.00 93.69 81 GLU A CA 1
ATOM 618 C C . GLU A 1 81 ? -13.838 -6.521 8.683 1.00 93.69 81 GLU A C 1
ATOM 620 O O . GLU A 1 81 ? -12.923 -6.306 9.480 1.00 93.69 81 GLU A O 1
ATOM 625 N N . LEU A 1 82 ? -13.845 -5.992 7.454 1.00 94.06 82 LEU A N 1
ATOM 626 C CA . LEU A 1 82 ? -12.897 -4.979 6.990 1.00 94.06 82 LEU A CA 1
ATOM 627 C C . LEU A 1 82 ? -13.671 -3.724 6.577 1.00 94.06 82 LEU A C 1
ATOM 629 O O . LEU A 1 82 ? -14.345 -3.718 5.545 1.00 94.06 82 LEU A O 1
ATOM 633 N N . VAL A 1 83 ? -13.565 -2.664 7.372 1.00 92.94 83 VAL A N 1
ATOM 634 C CA . VAL A 1 83 ? -14.337 -1.426 7.216 1.00 92.94 83 VAL A CA 1
ATOM 635 C C . VAL A 1 83 ? -13.439 -0.315 6.664 1.00 92.94 83 VAL A C 1
ATOM 637 O O . VAL A 1 83 ? -12.451 0.045 7.303 1.00 92.94 83 VAL A O 1
ATOM 640 N N . PRO A 1 84 ? -13.742 0.285 5.502 1.00 92.00 84 PRO A N 1
ATOM 641 C CA . PRO A 1 84 ? -13.022 1.467 5.041 1.00 92.00 84 PRO A CA 1
ATOM 642 C C . PRO A 1 84 ? -13.192 2.634 6.020 1.00 92.00 84 PRO A C 1
ATOM 644 O O . PRO A 1 84 ? -14.308 2.922 6.455 1.00 92.00 84 PRO A O 1
ATOM 647 N N . VAL A 1 85 ? -12.098 3.323 6.345 1.00 90.19 85 VAL A N 1
ATOM 648 C CA . VAL A 1 85 ? -12.116 4.519 7.202 1.00 90.19 85 VAL A CA 1
ATOM 649 C C . VAL A 1 85 ? -11.439 5.700 6.513 1.00 90.19 85 VAL A C 1
ATOM 6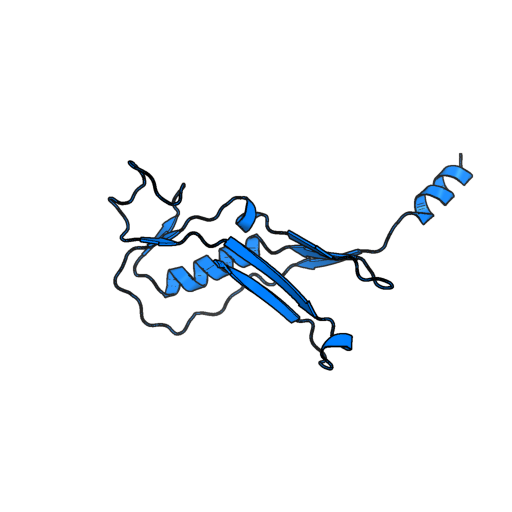51 O O . VAL A 1 85 ? -10.534 5.519 5.702 1.00 90.19 85 VAL A O 1
ATOM 654 N N . ASP A 1 86 ? -11.852 6.917 6.868 1.00 86.00 86 ASP A N 1
ATOM 655 C CA . ASP A 1 86 ? -11.358 8.147 6.231 1.00 86.00 86 ASP A CA 1
ATOM 656 C C . ASP A 1 86 ? -10.035 8.664 6.822 1.00 86.00 86 ASP A C 1
ATOM 658 O O . ASP A 1 86 ? -9.374 9.499 6.209 1.00 86.00 86 ASP A O 1
ATOM 662 N N . GLN A 1 87 ? -9.632 8.194 8.010 1.00 82.50 87 GLN A N 1
ATOM 663 C CA . GLN A 1 87 ? -8.381 8.606 8.654 1.00 82.50 87 GLN A CA 1
ATOM 664 C C . GLN A 1 87 ? -7.807 7.532 9.596 1.00 82.50 87 GLN A C 1
ATOM 666 O O . GLN A 1 87 ? -8.564 6.857 10.303 1.00 82.50 87 GLN A O 1
ATOM 671 N N . PRO A 1 88 ? -6.470 7.395 9.670 1.00 76.38 88 PRO A N 1
ATOM 672 C CA . PRO A 1 88 ? -5.811 6.519 10.622 1.00 76.38 88 PRO A CA 1
ATOM 673 C C . PRO A 1 88 ? -5.707 7.225 11.978 1.00 76.38 88 PRO A C 1
ATOM 675 O O . PRO A 1 88 ? -4.807 8.025 12.220 1.00 76.38 88 PRO A O 1
ATOM 678 N N . GLY A 1 89 ? -6.640 6.929 12.877 1.00 68.06 89 GLY A N 1
ATOM 679 C CA . GLY A 1 89 ? -6.640 7.495 14.225 1.00 68.06 89 GLY A CA 1
ATOM 680 C C . GLY A 1 89 ? -7.219 8.904 14.376 1.00 68.06 89 GLY A C 1
ATOM 681 O O . GLY A 1 89 ? -7.474 9.597 13.400 1.00 68.06 89 GLY A O 1
ATOM 682 N N . GLY A 1 90 ? -7.486 9.299 15.630 1.00 52.97 90 GLY A N 1
ATOM 683 C CA . GLY A 1 90 ? -8.102 10.580 16.013 1.00 52.97 90 GLY A CA 1
ATOM 684 C C . GLY A 1 90 ? -9.317 10.447 16.947 1.00 52.97 90 GLY A C 1
ATOM 685 O O . GLY A 1 90 ? -10.096 9.501 16.854 1.00 52.97 90 GLY A O 1
ATOM 686 N N . THR A 1 91 ? -9.504 11.413 17.851 1.00 44.62 91 THR A N 1
ATOM 687 C CA . THR A 1 91 ? -10.743 11.569 18.637 1.00 44.62 91 THR A CA 1
ATOM 688 C C . THR A 1 91 ? -11.918 11.849 17.693 1.00 44.62 91 THR A C 1
ATOM 690 O O . THR A 1 91 ? -11.877 12.841 16.968 1.00 44.62 91 THR A O 1
ATOM 693 N N . GLY A 1 92 ? -12.944 10.989 17.680 1.00 53.22 92 GLY A N 1
ATOM 694 C CA . GLY A 1 92 ? -14.061 11.059 16.720 1.00 53.22 92 GLY A CA 1
ATOM 695 C C . GLY A 1 92 ? -13.859 10.253 15.427 1.00 53.22 92 GLY A C 1
ATOM 696 O O . GLY A 1 92 ? -14.708 10.299 14.542 1.00 53.22 92 GLY A O 1
ATOM 697 N N . SER A 1 93 ? -12.752 9.511 15.310 1.00 53.34 93 SER A N 1
ATOM 698 C CA . SER A 1 93 ? -12.594 8.425 14.332 1.00 53.34 93 SER A CA 1
ATOM 699 C C . SER A 1 93 ? -13.530 7.259 14.709 1.00 53.34 93 SER A C 1
ATOM 701 O O . SER A 1 93 ? -13.853 7.138 15.894 1.00 53.34 93 SER A O 1
ATOM 703 N N . PRO A 1 94 ? -13.988 6.396 13.778 1.00 53.06 94 PRO A N 1
ATOM 704 C CA . PRO A 1 94 ? -14.907 5.288 14.069 1.00 53.06 94 PRO A CA 1
ATOM 705 C C . PRO A 1 94 ? -14.294 4.162 14.926 1.00 53.06 94 PRO A C 1
ATOM 707 O O . PRO A 1 94 ? -14.683 3.011 14.786 1.00 53.06 94 PRO A O 1
ATOM 710 N N . PHE A 1 95 ? -13.387 4.469 15.856 1.00 56.25 95 PHE A N 1
ATOM 711 C CA . PHE A 1 95 ? -12.943 3.554 16.911 1.00 56.25 95 PHE A CA 1
ATOM 712 C C . PHE A 1 95 ? -14.097 3.000 17.754 1.00 56.25 95 PHE A C 1
ATOM 714 O O . PHE A 1 95 ? -13.944 1.959 18.374 1.00 56.25 95 PHE A O 1
ATOM 721 N N . ASP A 1 96 ? -15.268 3.638 17.729 1.00 61.31 96 ASP A N 1
ATOM 722 C CA . ASP A 1 96 ? -16.491 3.078 18.315 1.00 61.31 96 ASP A CA 1
ATOM 723 C C . ASP A 1 96 ? -17.064 1.891 17.500 1.00 61.31 96 ASP A C 1
ATOM 725 O O . ASP A 1 96 ? -18.066 1.302 17.901 1.00 61.31 96 ASP A O 1
ATOM 729 N N . ARG A 1 97 ? -16.486 1.563 16.332 1.00 72.50 97 ARG A N 1
ATOM 730 C CA . ARG A 1 97 ? -16.976 0.543 15.383 1.00 72.50 97 ARG A CA 1
ATOM 731 C C . ARG A 1 97 ? -15.952 -0.514 14.963 1.00 72.50 97 ARG A C 1
ATOM 733 O O . ARG A 1 97 ? -16.360 -1.469 14.318 1.00 72.50 97 ARG A O 1
ATOM 740 N N . VAL A 1 98 ? -14.663 -0.332 15.246 1.00 87.06 98 VAL A N 1
ATOM 741 C CA . VAL A 1 98 ? -13.595 -1.268 14.846 1.00 87.06 98 VAL A CA 1
ATOM 742 C C . VAL A 1 98 ? -12.544 -1.382 15.946 1.00 87.06 98 VAL A C 1
ATOM 744 O O . VAL A 1 98 ? -12.254 -0.400 16.631 1.00 87.06 98 VAL A O 1
ATOM 747 N N . ASP A 1 99 ? -11.936 -2.557 16.080 1.00 90.94 99 ASP A N 1
ATOM 748 C CA . ASP A 1 99 ? -10.961 -2.867 17.132 1.00 90.94 99 ASP A CA 1
ATOM 749 C C . ASP A 1 99 ? -9.562 -2.304 16.835 1.00 90.94 99 ASP A C 1
ATOM 751 O O . ASP A 1 99 ? -8.770 -2.036 17.741 1.00 90.94 99 ASP A O 1
ATOM 755 N N . LEU A 1 100 ? -9.233 -2.132 15.551 1.00 90.56 100 LEU A N 1
ATOM 756 C CA . LEU A 1 100 ? -7.944 -1.619 15.085 1.00 90.56 100 LEU A CA 1
ATOM 757 C C . LEU A 1 100 ? -8.070 -0.949 13.718 1.00 90.56 100 LEU A C 1
ATOM 759 O O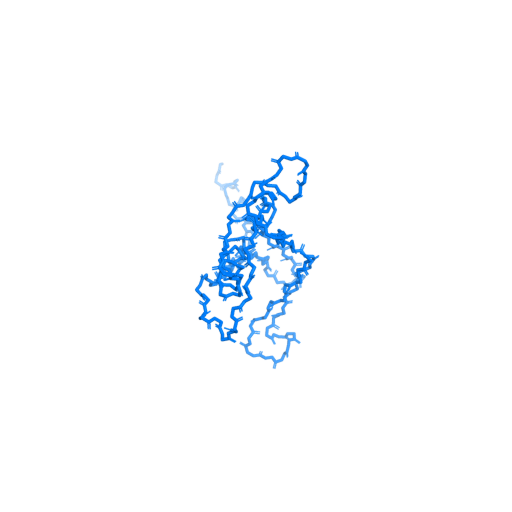 . LEU A 1 100 ? -9.040 -1.164 12.999 1.00 90.56 100 LEU A O 1
ATOM 763 N N . VAL A 1 101 ? -7.061 -0.167 13.330 1.00 92.44 101 VAL A N 1
ATOM 764 C CA . VAL A 1 101 ? -6.964 0.412 11.983 1.00 92.44 101 VAL A CA 1
ATOM 765 C C . VAL A 1 101 ? -5.631 0.028 11.351 1.00 92.44 101 VAL A C 1
ATOM 767 O O . VAL A 1 101 ? -4.573 0.314 11.910 1.00 92.44 101 VAL A O 1
ATOM 770 N N . VAL A 1 102 ? -5.684 -0.581 10.166 1.00 94.50 102 VAL A N 1
ATOM 771 C CA . VAL A 1 102 ? -4.517 -0.863 9.321 1.00 94.50 102 VAL A CA 1
ATOM 772 C C . VAL A 1 102 ? -4.381 0.248 8.281 1.00 94.50 102 VAL A C 1
ATOM 774 O O . VAL A 1 102 ? -5.327 0.554 7.556 1.00 94.50 102 VAL A O 1
ATOM 777 N N . ALA A 1 103 ? -3.202 0.860 8.195 1.00 95.88 103 ALA A N 1
ATOM 778 C CA . ALA A 1 103 ? -2.941 1.990 7.306 1.00 95.88 103 ALA A CA 1
ATOM 779 C C . ALA A 1 103 ? -1.619 1.791 6.549 1.00 95.88 103 ALA A C 1
ATOM 781 O O . ALA A 1 103 ? -0.632 2.452 6.883 1.00 95.88 103 ALA A O 1
ATOM 782 N N . PRO A 1 104 ? -1.578 0.862 5.573 1.00 97.06 104 PRO A N 1
ATOM 783 C CA . PRO A 1 104 ? -0.334 0.463 4.939 1.00 97.06 104 PRO A CA 1
ATOM 784 C C . PRO A 1 104 ? 0.246 1.595 4.094 1.00 97.06 104 PRO A C 1
ATOM 786 O O . PRO A 1 104 ? -0.483 2.330 3.419 1.00 97.06 104 PRO A O 1
ATOM 789 N N . LYS A 1 105 ? 1.572 1.704 4.090 1.00 96.88 105 LYS A N 1
ATOM 790 C CA . LYS A 1 105 ? 2.310 2.648 3.237 1.00 96.88 105 LYS A CA 1
ATOM 791 C C . LYS A 1 105 ? 3.459 1.936 2.552 1.00 96.88 105 LYS A C 1
ATOM 793 O O . LYS A 1 105 ? 4.052 1.045 3.150 1.00 96.88 105 LYS A O 1
ATOM 798 N N . VAL A 1 106 ? 3.790 2.329 1.324 1.00 97.19 106 VAL A N 1
ATOM 799 C CA . VAL A 1 106 ? 5.008 1.837 0.668 1.00 97.19 106 VAL A CA 1
ATOM 800 C C . VAL A 1 106 ? 6.207 2.517 1.318 1.00 97.19 106 VAL A C 1
ATOM 802 O O . VAL A 1 106 ? 6.314 3.738 1.312 1.00 97.19 106 VAL A O 1
ATOM 805 N N . GLU A 1 107 ? 7.102 1.721 1.888 1.00 96.88 107 GLU A N 1
ATOM 806 C CA . GLU A 1 107 ? 8.359 2.186 2.472 1.00 96.88 107 GLU A CA 1
ATOM 807 C C . GLU A 1 107 ? 9.492 2.153 1.440 1.00 96.88 107 GLU A C 1
ATOM 809 O O . GLU A 1 107 ? 10.320 3.060 1.391 1.00 96.88 107 GLU A O 1
ATOM 814 N N . ALA A 1 108 ? 9.533 1.108 0.610 1.00 95.44 108 ALA A N 1
ATOM 815 C CA . ALA A 1 108 ? 10.561 0.939 -0.409 1.00 95.44 108 ALA A CA 1
ATOM 816 C C . ALA A 1 108 ? 10.046 0.125 -1.597 1.00 95.44 108 ALA A C 1
ATOM 818 O O . ALA A 1 108 ? 9.173 -0.735 -1.448 1.00 95.44 108 ALA A O 1
ATOM 819 N N . PHE A 1 109 ? 10.640 0.382 -2.758 1.00 94.25 109 PHE A N 1
ATOM 820 C CA . PHE A 1 109 ? 10.415 -0.347 -3.995 1.00 94.25 109 PHE A CA 1
ATOM 821 C C . PHE A 1 109 ? 11.762 -0.664 -4.639 1.00 94.25 109 PHE A C 1
ATOM 823 O O . PHE A 1 109 ? 12.606 0.221 -4.780 1.00 94.25 109 PHE A O 1
ATOM 830 N N . GLU A 1 110 ? 11.937 -1.913 -5.050 1.00 92.12 110 GLU A N 1
ATOM 831 C CA . GLU A 1 110 ? 13.091 -2.379 -5.811 1.00 92.12 110 GLU A CA 1
ATOM 832 C C . GLU A 1 110 ? 12.610 -3.240 -6.976 1.00 92.12 110 GLU A C 1
ATOM 834 O O . GLU A 1 110 ? 11.640 -3.992 -6.847 1.00 92.12 110 GLU A O 1
ATOM 839 N N . PHE A 1 111 ? 13.310 -3.192 -8.108 1.00 90.44 111 PHE A N 1
ATOM 840 C CA . PHE A 1 111 ? 13.092 -4.147 -9.189 1.00 90.44 111 PHE A CA 1
ATOM 841 C C . PHE A 1 111 ? 14.404 -4.711 -9.718 1.00 90.44 111 PHE A C 1
ATOM 843 O O . PHE A 1 111 ? 15.469 -4.108 -9.606 1.00 90.44 111 PHE A O 1
ATOM 850 N N . SER A 1 112 ? 14.314 -5.895 -10.318 1.00 87.44 112 SER A N 1
ATOM 851 C CA . SER A 1 112 ? 15.441 -6.563 -10.954 1.00 87.44 112 SER A CA 1
ATOM 852 C C . SER A 1 112 ? 15.073 -7.030 -12.351 1.00 87.44 112 SER A C 1
ATOM 854 O O . SER A 1 112 ? 14.016 -7.626 -12.586 1.00 87.44 112 SER A O 1
ATOM 856 N N . LEU A 1 113 ? 15.981 -6.759 -13.285 1.00 86.81 113 LEU A N 1
ATOM 857 C CA . LEU A 1 113 ? 15.908 -7.265 -14.645 1.00 86.81 113 LEU A CA 1
ATOM 858 C C . LEU A 1 113 ? 16.465 -8.697 -14.713 1.00 86.81 113 LEU A C 1
ATOM 860 O O . LEU A 1 113 ? 17.464 -8.982 -14.047 1.00 86.81 113 LEU A O 1
ATOM 864 N N . PRO A 1 114 ? 15.959 -9.550 -15.626 1.00 86.06 114 PRO A N 1
ATOM 865 C CA . PRO A 1 114 ? 16.492 -10.898 -15.873 1.00 86.06 114 PRO A CA 1
ATOM 866 C C . PRO A 1 114 ? 18.028 -10.954 -15.989 1.00 86.06 114 PRO A C 1
ATOM 868 O O . PRO A 1 114 ? 18.707 -11.844 -15.474 1.00 86.06 114 PRO A O 1
ATOM 871 N N . ARG A 1 115 ? 18.616 -9.935 -16.635 1.00 83.94 115 ARG A N 1
ATOM 872 C CA . ARG A 1 115 ? 20.066 -9.841 -16.862 1.00 83.94 115 ARG A CA 1
ATOM 873 C C . ARG A 1 115 ? 20.876 -9.570 -15.585 1.00 83.94 115 ARG A C 1
ATOM 875 O O . ARG A 1 115 ? 22.079 -9.813 -15.585 1.00 83.94 115 ARG A O 1
ATOM 882 N N . GLN A 1 116 ? 20.244 -9.057 -14.530 1.00 82.00 116 GLN A N 1
ATOM 883 C CA . GLN A 1 116 ? 20.852 -8.808 -13.219 1.00 82.00 116 GLN A CA 1
ATOM 884 C C . GLN A 1 116 ? 20.673 -10.017 -12.288 1.00 82.00 116 GLN A C 1
ATOM 886 O O . GLN A 1 116 ? 21.616 -10.403 -11.600 1.00 82.00 116 GLN A O 1
ATOM 891 N N . SER A 1 117 ? 19.494 -10.645 -12.308 1.00 79.69 117 SER A N 1
ATOM 892 C CA . SER A 1 117 ? 19.115 -11.757 -11.425 1.00 79.69 117 SER A CA 1
ATOM 893 C C . SER A 1 117 ? 19.598 -13.137 -11.890 1.00 79.69 117 SER A C 1
ATOM 895 O O . SER A 1 117 ? 19.524 -14.096 -11.123 1.00 79.69 117 SER A O 1
ATOM 897 N N . ARG A 1 118 ? 20.079 -13.265 -13.138 1.00 79.25 118 ARG A N 1
ATOM 898 C CA . ARG A 1 118 ? 20.348 -14.560 -13.804 1.00 79.25 118 ARG A CA 1
ATOM 899 C C . ARG A 1 118 ? 19.117 -15.480 -13.842 1.00 79.25 118 ARG A C 1
ATOM 901 O O . ARG A 1 118 ? 19.268 -16.698 -13.913 1.00 79.25 118 ARG A O 1
ATOM 908 N N . SER A 1 119 ? 17.920 -14.899 -13.804 1.00 79.81 119 SER A N 1
ATOM 909 C CA . SER A 1 119 ? 16.649 -15.585 -14.041 1.00 79.81 119 SER A CA 1
ATOM 910 C C . SER A 1 119 ? 16.069 -15.175 -15.396 1.00 79.81 119 SER A C 1
ATOM 912 O O . SER A 1 119 ? 16.604 -14.307 -16.084 1.00 79.81 119 SER A O 1
ATOM 914 N N . ASP A 1 120 ? 14.967 -15.803 -15.788 1.00 82.06 120 ASP A N 1
ATOM 915 C CA . ASP A 1 120 ? 14.130 -15.429 -16.932 1.00 82.06 120 ASP A CA 1
ATOM 916 C C . ASP A 1 120 ? 12.972 -14.493 -16.534 1.00 82.06 120 ASP A C 1
ATOM 918 O O . ASP A 1 120 ? 12.091 -14.201 -17.342 1.00 82.06 120 ASP A O 1
ATOM 922 N N . GLN A 1 121 ? 12.978 -13.998 -15.293 1.00 81.94 121 GLN A N 1
ATOM 923 C CA . GLN A 1 121 ? 11.867 -13.265 -14.695 1.00 81.94 121 GLN A CA 1
ATOM 924 C C . GLN A 1 121 ? 12.240 -11.823 -14.376 1.00 81.94 121 GLN A C 1
ATOM 926 O O . GLN A 1 121 ? 13.341 -11.526 -13.914 1.00 81.94 121 GLN A O 1
ATOM 931 N N . TYR A 1 122 ? 11.268 -10.940 -14.575 1.00 84.88 122 TYR A N 1
ATOM 932 C CA . TYR A 1 122 ? 11.253 -9.624 -13.958 1.00 84.88 122 TYR A CA 1
ATOM 933 C C . TYR A 1 122 ? 10.723 -9.780 -12.540 1.00 84.88 122 TYR A C 1
ATOM 935 O O . TYR A 1 122 ? 9.714 -10.457 -12.333 1.00 84.88 122 TYR A O 1
ATOM 943 N N . ALA A 1 123 ? 11.394 -9.163 -11.579 1.00 87.44 123 ALA A N 1
ATOM 944 C CA . ALA A 1 123 ? 11.000 -9.247 -10.183 1.00 87.44 123 ALA A CA 1
ATOM 945 C C . ALA A 1 123 ? 10.920 -7.853 -9.572 1.00 87.44 123 ALA A C 1
ATOM 947 O O . ALA A 1 123 ? 11.708 -6.970 -9.906 1.00 87.44 123 ALA A O 1
ATOM 948 N N . VAL A 1 124 ? 9.936 -7.684 -8.698 1.00 89.44 124 VAL A N 1
ATOM 949 C CA . VAL A 1 124 ? 9.638 -6.449 -7.984 1.00 89.44 124 VAL A CA 1
ATOM 950 C C . VAL A 1 124 ? 9.481 -6.798 -6.512 1.00 89.44 124 VAL A C 1
ATOM 952 O O . VAL A 1 124 ? 8.791 -7.762 -6.175 1.00 89.44 124 VAL A O 1
ATOM 955 N N . TRP A 1 125 ? 10.094 -6.001 -5.646 1.00 92.62 125 TRP A N 1
ATOM 956 C CA . TRP A 1 125 ? 9.972 -6.097 -4.199 1.00 92.62 125 TRP A CA 1
ATOM 957 C C . TRP A 1 125 ? 9.420 -4.789 -3.667 1.00 92.62 125 TRP A C 1
ATOM 959 O O . TRP A 1 125 ? 9.942 -3.716 -3.957 1.00 92.62 125 TRP A O 1
ATOM 969 N N . ILE A 1 126 ? 8.357 -4.895 -2.876 1.00 94.69 126 ILE A N 1
ATOM 970 C CA . ILE A 1 126 ? 7.715 -3.754 -2.234 1.00 94.69 126 ILE A CA 1
ATOM 971 C C . ILE A 1 126 ? 7.745 -4.004 -0.735 1.00 94.69 126 ILE A C 1
ATOM 973 O O . ILE A 1 126 ? 7.288 -5.048 -0.262 1.00 94.69 126 ILE A O 1
ATOM 977 N N . LYS A 1 127 ? 8.294 -3.049 0.009 1.00 96.69 127 LYS A N 1
ATOM 978 C CA . LYS A 1 127 ? 8.273 -3.050 1.469 1.00 96.69 127 LYS A CA 1
ATOM 979 C C . LYS A 1 127 ? 7.153 -2.135 1.944 1.00 96.69 127 LYS A C 1
ATOM 981 O O . LYS A 1 127 ? 7.033 -1.020 1.441 1.00 96.69 127 LYS A O 1
ATOM 986 N N . TYR A 1 128 ? 6.374 -2.595 2.920 1.00 96.94 128 TYR A N 1
ATOM 987 C CA . TYR A 1 128 ? 5.303 -1.818 3.540 1.00 96.94 128 TYR A CA 1
ATOM 988 C C . TYR A 1 128 ? 5.557 -1.592 5.033 1.00 96.94 128 TYR A C 1
ATOM 990 O O . TYR A 1 128 ? 6.197 -2.428 5.675 1.00 96.94 128 TYR A O 1
ATOM 998 N N . THR A 1 129 ? 5.001 -0.502 5.567 1.00 93.38 129 THR A N 1
ATOM 999 C CA . THR A 1 129 ? 4.908 -0.193 7.005 1.00 93.38 129 THR A CA 1
ATOM 1000 C C . THR A 1 129 ? 3.471 0.068 7.429 1.00 93.38 129 THR A C 1
ATOM 1002 O O . THR A 1 129 ? 2.634 0.364 6.543 1.00 93.38 129 THR A O 1
#

Foldseek 3Di:
DVVVVVVVVVPPADEDEDEDDQDDDQDPDDADAWAEEEEEDPCLLAPKDWDDDVPDGIYIYGCNNSSVSVCCRVVVNHYPHYHYWHDQDDDVTVVVPGVHYDYKDFPDKDWDDCVRVVHPDTDIDTDID